Protein AF-A0A368EKE6-F1 (afdb_monomer)

Nearest PDB structures (foldseek):
  1wd6-assembly1_B  TM=8.574E-01  e=4.790E-06  Escherichia coli
  2pd1-assembly1_A  TM=7.560E-01  e=2.762E-04  Nitrosomonas europaea
  1n5v-assembly1_B  TM=7.307E-01  e=4.274E-04  Streptomyces coelicolor A3(2)
  4za1-assembly1_C  TM=6.885E-01  e=4.274E-04  Streptomyces actuosus
  5b0b-assembly2_D  TM=7.264E-01  e=7.534E-03  Cannabis sativa

Radius of gyration: 18.8 Å; Cα contacts (8 Å, |Δi|>4): 173; chains: 1; bounding box: 34×38×53 Å

pLDDT: mean 90.63, std 11.56, range [48.34, 98.81]

Mean predicted aligned error: 7.49 Å

Secondary structure (DSSP, 8-state):
-HHHHHHHHHHHHHHHHHHS-S---EEEEEEEEE--TT--HHHHHHHHHHHTGGGTTSTTEEEEEEEEETTTTEEEEEEEESSHHHHHHHTSHHHHHHHHHHTSPPEEEEEEESEEEETTTTEEEE-

Structure (mmCIF, N/CA/C/O backbone):
data_AF-A0A368EKE6-F1
#
_entry.id   AF-A0A368EKE6-F1
#
loop_
_atom_site.group_PDB
_atom_site.id
_atom_site.type_symbol
_atom_site.label_atom_id
_atom_site.label_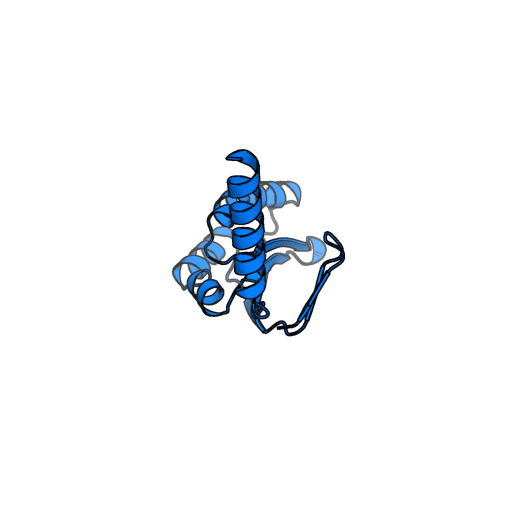alt_id
_atom_site.label_comp_id
_atom_site.label_asym_id
_atom_site.label_entity_id
_atom_site.label_seq_id
_atom_site.pdbx_PDB_ins_code
_atom_site.Cartn_x
_atom_site.Cartn_y
_atom_site.Cartn_z
_atom_site.occupancy
_atom_site.B_iso_or_equiv
_atom_site.auth_seq_id
_atom_site.auth_comp_id
_atom_site.auth_asym_id
_atom_site.auth_atom_id
_atom_site.pdbx_PDB_model_num
ATOM 1 N N . MET A 1 1 ? 14.129 27.048 -37.651 1.00 64.81 1 MET A N 1
ATOM 2 C CA . MET A 1 1 ? 15.280 26.174 -37.309 1.00 64.81 1 MET A CA 1
ATOM 3 C C . MET A 1 1 ? 15.277 25.751 -35.836 1.00 64.81 1 MET A C 1
ATOM 5 O O . MET A 1 1 ? 15.333 24.560 -35.568 1.00 64.81 1 MET A O 1
ATOM 9 N N . ILE A 1 2 ? 15.106 26.684 -34.890 1.00 72.38 2 ILE A N 1
ATOM 10 C CA . ILE A 1 2 ? 15.118 26.428 -33.433 1.00 72.38 2 ILE A CA 1
ATOM 11 C C . ILE A 1 2 ? 14.027 25.437 -32.977 1.00 72.38 2 ILE A C 1
ATOM 13 O O . ILE A 1 2 ? 14.322 24.489 -32.256 1.00 72.38 2 ILE A O 1
ATOM 17 N N . LEU A 1 3 ? 12.788 25.578 -33.461 1.00 70.50 3 LEU A N 1
ATOM 18 C CA . LEU A 1 3 ? 11.668 24.704 -33.071 1.00 70.50 3 LEU A CA 1
ATOM 19 C C . LEU A 1 3 ? 11.899 23.220 -33.426 1.00 70.50 3 LEU A C 1
ATOM 21 O O . LEU A 1 3 ? 11.524 22.323 -32.676 1.00 70.50 3 LEU A O 1
ATOM 25 N N . LYS A 1 4 ? 12.590 22.959 -34.544 1.00 74.62 4 LYS A N 1
ATOM 26 C CA . LYS A 1 4 ? 12.913 21.604 -35.018 1.00 74.62 4 LYS A CA 1
ATOM 27 C C . LYS A 1 4 ? 13.935 20.920 -34.098 1.00 74.62 4 LYS A C 1
ATOM 29 O O . LYS A 1 4 ? 13.822 19.729 -33.837 1.00 74.62 4 LYS A O 1
ATOM 34 N N . ILE A 1 5 ? 14.880 21.691 -33.550 1.00 81.25 5 ILE A N 1
ATOM 35 C CA . ILE A 1 5 ? 15.890 21.215 -32.591 1.00 81.25 5 ILE A CA 1
ATOM 36 C C . ILE A 1 5 ? 15.237 20.844 -31.252 1.00 81.25 5 ILE A C 1
ATOM 38 O O . ILE A 1 5 ? 15.559 19.802 -30.682 1.00 81.25 5 ILE A O 1
ATOM 42 N N . TYR A 1 6 ? 14.291 21.656 -30.766 1.00 84.25 6 TYR A N 1
ATOM 43 C CA . TYR A 1 6 ? 13.541 21.350 -29.541 1.00 84.25 6 TYR A CA 1
ATOM 44 C C . TYR A 1 6 ? 12.713 20.075 -29.675 1.00 84.25 6 TYR A C 1
ATOM 46 O O . TYR A 1 6 ? 12.753 19.228 -28.785 1.00 84.25 6 TYR A O 1
ATOM 54 N N . LEU A 1 7 ? 12.023 19.904 -30.805 1.00 85.44 7 LEU A N 1
ATOM 55 C CA . LEU A 1 7 ? 11.218 18.712 -31.050 1.00 85.44 7 LEU A CA 1
ATOM 56 C C . LEU A 1 7 ? 12.081 17.440 -31.073 1.00 85.44 7 LEU A C 1
ATOM 58 O O . LEU A 1 7 ? 11.725 16.449 -30.442 1.00 85.44 7 LEU A O 1
ATOM 62 N N . ILE A 1 8 ? 13.253 17.487 -31.715 1.00 87.25 8 ILE A N 1
ATOM 63 C CA . ILE A 1 8 ? 14.200 16.362 -31.740 1.00 87.25 8 ILE A CA 1
ATOM 64 C C . ILE A 1 8 ? 14.710 16.036 -30.332 1.00 87.25 8 ILE A C 1
ATOM 66 O O . ILE A 1 8 ? 14.729 14.867 -29.954 1.00 87.25 8 ILE A O 1
ATOM 70 N N . LYS A 1 9 ? 15.073 17.043 -29.524 1.00 86.31 9 LYS A N 1
ATOM 71 C CA . LYS A 1 9 ? 15.486 16.817 -28.127 1.00 86.31 9 LYS A CA 1
ATOM 72 C C . LYS A 1 9 ? 14.374 16.176 -27.295 1.00 86.31 9 LYS A C 1
ATOM 74 O O . LYS A 1 9 ? 14.659 15.286 -26.498 1.00 86.31 9 LYS A O 1
ATOM 79 N N . LEU A 1 10 ? 13.124 16.597 -27.490 1.00 84.00 10 LEU A N 1
ATOM 80 C CA . LEU A 1 10 ? 11.974 16.060 -26.761 1.00 84.00 10 LEU A CA 1
ATOM 81 C C . LEU A 1 10 ? 11.707 14.592 -27.126 1.00 84.00 10 LEU A C 1
ATOM 83 O O . LEU A 1 10 ? 11.532 13.753 -26.244 1.00 84.00 10 LEU A O 1
ATOM 87 N N . VAL A 1 11 ? 11.738 14.278 -28.424 1.00 86.62 11 VAL A N 1
ATOM 88 C CA . VAL A 1 11 ? 11.578 12.911 -28.938 1.00 86.62 11 VAL A CA 1
ATOM 89 C C . VAL A 1 11 ? 12.727 12.022 -28.468 1.00 86.62 11 VAL A C 1
ATOM 91 O O . VAL A 1 11 ? 12.486 10.910 -28.009 1.00 86.62 11 VAL A O 1
ATOM 94 N N . LEU A 1 12 ? 13.967 12.516 -28.497 1.00 85.50 12 LEU A N 1
ATOM 95 C CA . LEU A 1 12 ? 15.124 11.761 -28.026 1.00 85.50 12 LEU A CA 1
ATOM 96 C C . LEU A 1 12 ? 15.043 11.484 -26.519 1.00 85.50 12 LEU A C 1
ATOM 98 O O . LEU A 1 12 ? 15.276 10.358 -26.097 1.00 85.50 12 LEU A O 1
ATOM 102 N N . ALA A 1 13 ? 14.640 12.465 -25.708 1.00 78.06 13 ALA A N 1
ATOM 103 C CA . ALA A 1 13 ? 14.435 12.274 -24.272 1.00 78.06 13 ALA A CA 1
ATOM 104 C C . ALA A 1 13 ? 13.318 11.257 -23.970 1.00 78.06 13 ALA A C 1
ATOM 106 O O . ALA A 1 13 ? 13.451 10.449 -23.050 1.00 78.06 13 ALA A O 1
ATOM 107 N N . TYR A 1 14 ? 12.238 11.263 -24.757 1.00 73.56 14 TYR A N 1
ATOM 108 C CA . TYR A 1 14 ? 11.163 10.273 -24.666 1.00 73.56 14 TYR A CA 1
ATOM 109 C C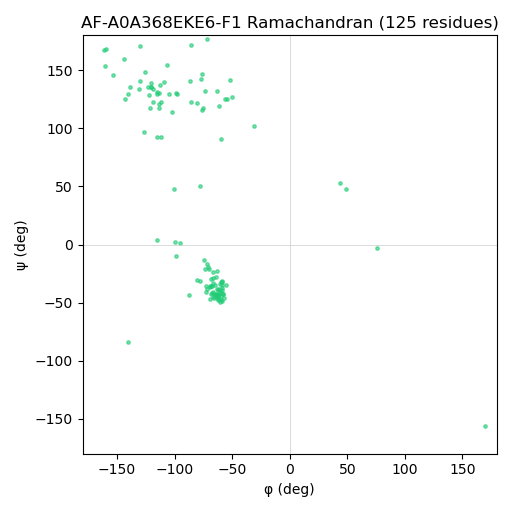 . TYR A 1 14 ? 11.641 8.863 -25.043 1.00 73.56 14 TYR A C 1
ATOM 111 O O . TYR A 1 14 ? 11.386 7.907 -24.310 1.00 73.56 14 TYR A O 1
ATOM 119 N N . LEU A 1 15 ? 12.379 8.734 -26.148 1.00 74.06 15 LEU A N 1
ATOM 120 C CA . LEU A 1 15 ? 12.928 7.459 -26.611 1.00 74.06 15 LEU A CA 1
ATOM 121 C C . LEU A 1 15 ? 13.956 6.898 -25.626 1.00 74.06 15 LEU A C 1
ATOM 123 O O . LEU A 1 15 ? 13.874 5.724 -25.289 1.00 74.06 15 LEU A O 1
ATOM 127 N N . VAL A 1 16 ? 14.859 7.728 -25.097 1.00 72.06 16 VAL A N 1
ATOM 128 C CA . VAL A 1 16 ? 15.830 7.328 -24.064 1.00 72.06 16 VAL A CA 1
ATOM 129 C C . VAL A 1 16 ? 15.115 6.895 -22.784 1.00 72.06 16 VAL A C 1
ATOM 131 O O . VAL A 1 16 ? 15.447 5.847 -22.239 1.00 72.06 16 VAL A O 1
ATOM 134 N N . LYS A 1 17 ? 14.078 7.619 -22.334 1.00 60.25 17 LYS A N 1
ATOM 135 C CA . LYS A 1 17 ? 13.251 7.176 -21.197 1.00 60.25 17 LYS A CA 1
ATOM 136 C C . LYS A 1 17 ? 12.601 5.814 -21.445 1.00 60.25 17 LYS A C 1
ATOM 138 O O . LYS A 1 17 ? 12.542 5.013 -20.523 1.00 60.25 17 LYS A O 1
ATOM 143 N N . ASN A 1 18 ? 12.127 5.538 -22.658 1.00 57.53 18 ASN A N 1
ATOM 144 C CA . ASN A 1 18 ? 11.512 4.250 -22.986 1.00 57.53 18 ASN A CA 1
ATOM 145 C C . ASN A 1 18 ? 12.530 3.120 -23.213 1.00 57.53 18 ASN A C 1
ATOM 147 O O . ASN A 1 18 ? 12.229 1.983 -22.880 1.00 57.53 18 ASN A O 1
ATOM 151 N N . LEU A 1 19 ? 13.731 3.415 -23.716 1.00 57.34 19 LEU A N 1
ATOM 152 C CA . LEU A 1 19 ? 14.826 2.447 -23.870 1.00 57.34 19 LEU A CA 1
ATOM 153 C C . LEU A 1 19 ? 15.454 2.066 -22.523 1.00 57.34 19 LEU A C 1
ATOM 155 O O . LEU A 1 19 ? 15.805 0.911 -22.314 1.00 57.34 19 LEU A O 1
ATOM 159 N N . LEU A 1 20 ? 15.554 3.017 -21.589 1.00 54.91 20 LEU A N 1
ATOM 160 C CA . LEU A 1 20 ? 16.003 2.759 -20.217 1.00 54.91 20 LEU A CA 1
ATOM 161 C C . LEU A 1 20 ? 14.938 2.053 -19.365 1.00 54.91 20 LEU A C 1
ATOM 163 O O . LEU A 1 20 ? 15.265 1.503 -18.317 1.00 54.91 20 LEU A O 1
ATOM 167 N N . ARG A 1 21 ? 13.684 1.993 -19.832 1.00 54.88 21 ARG A N 1
ATOM 168 C CA . ARG A 1 21 ? 12.664 1.062 -19.325 1.00 54.88 21 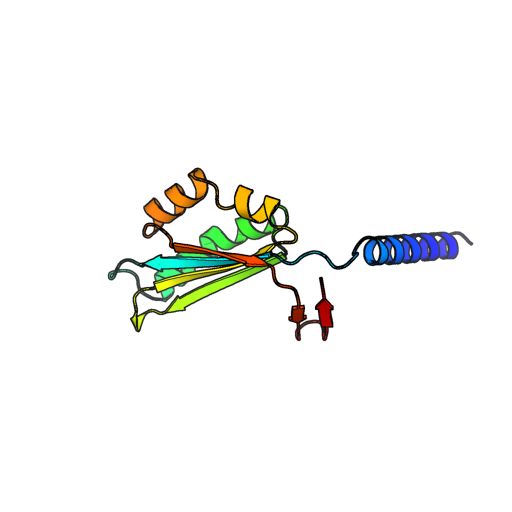ARG A CA 1
ATOM 169 C C . ARG A 1 21 ? 12.888 -0.339 -19.906 1.00 54.88 21 ARG A C 1
ATOM 171 O O . ARG A 1 21 ? 11.952 -0.952 -20.415 1.00 54.88 21 ARG A O 1
ATOM 178 N N . GLY A 1 22 ? 14.114 -0.864 -19.820 1.00 48.34 22 GLY A N 1
ATOM 179 C CA . GLY A 1 22 ? 14.298 -2.317 -19.837 1.00 48.34 22 GLY A CA 1
ATOM 180 C C . GLY A 1 22 ? 13.340 -2.896 -18.796 1.00 48.34 22 GLY A C 1
ATOM 181 O O . GLY A 1 22 ? 13.300 -2.348 -17.695 1.00 48.34 22 GLY A O 1
ATOM 182 N N . GLY A 1 23 ? 12.500 -3.862 -19.194 1.00 55.28 23 GLY A N 1
ATOM 183 C CA . GLY A 1 23 ? 11.283 -4.281 -18.482 1.00 55.28 23 GLY A CA 1
ATOM 184 C C . GLY A 1 23 ? 11.407 -4.120 -16.971 1.00 55.28 23 GLY A C 1
ATOM 185 O O . GLY A 1 23 ? 12.115 -4.880 -16.314 1.00 55.28 23 GLY A O 1
ATOM 186 N N . SER A 1 24 ? 10.813 -3.054 -16.424 1.00 58.38 24 SER A N 1
ATOM 187 C CA . SER A 1 24 ? 10.944 -2.764 -14.999 1.00 58.38 24 SER A CA 1
ATOM 188 C C . SER A 1 24 ? 10.337 -3.933 -14.244 1.00 58.38 24 SER A C 1
ATOM 190 O O . SER A 1 24 ? 9.156 -4.224 -14.429 1.00 58.38 24 SER A O 1
ATOM 192 N N . LYS A 1 25 ? 11.154 -4.603 -13.432 1.00 72.88 25 LYS A N 1
ATOM 193 C CA . LYS A 1 25 ? 10.761 -5.726 -12.583 1.00 72.88 25 LYS A CA 1
ATOM 194 C C . LYS A 1 25 ? 9.684 -5.291 -11.603 1.00 72.88 25 LYS A C 1
ATOM 196 O O . LYS A 1 25 ? 9.992 -4.821 -10.510 1.00 72.88 25 LYS A O 1
ATOM 201 N N . LEU A 1 26 ? 8.427 -5.449 -12.013 1.00 89.81 26 LEU A N 1
ATOM 202 C CA . LEU A 1 26 ? 7.285 -5.086 -11.195 1.00 89.81 26 LEU A CA 1
ATOM 203 C C . LEU A 1 26 ? 7.278 -5.954 -9.943 1.00 89.81 26 LEU A C 1
ATOM 205 O O . LEU A 1 26 ? 7.426 -7.180 -9.995 1.00 89.81 26 LEU A O 1
ATOM 209 N N . PHE A 1 27 ? 7.107 -5.293 -8.807 1.00 96.06 27 PHE A N 1
ATOM 210 C CA . PHE A 1 27 ? 7.065 -5.947 -7.516 1.00 96.06 27 PHE A CA 1
ATOM 211 C C . PHE A 1 27 ? 5.738 -5.640 -6.843 1.00 96.06 27 PHE A C 1
ATOM 213 O O . PHE A 1 27 ? 5.406 -4.481 -6.589 1.00 96.06 27 PHE A O 1
ATOM 220 N N . VAL A 1 28 ? 4.958 -6.684 -6.592 1.00 98.00 28 VAL A N 1
ATOM 221 C CA . VAL A 1 28 ? 3.619 -6.566 -6.026 1.00 98.00 28 VAL A CA 1
ATOM 222 C C . VAL A 1 28 ? 3.686 -6.840 -4.536 1.00 98.00 28 VAL A C 1
ATOM 224 O O . VAL A 1 28 ? 4.232 -7.855 -4.104 1.00 98.00 28 VAL A O 1
ATOM 227 N N . VAL A 1 29 ? 3.095 -5.944 -3.751 1.00 98.69 29 VAL A N 1
ATOM 228 C CA . VAL A 1 29 ? 2.880 -6.157 -2.321 1.00 98.69 29 VAL A CA 1
ATOM 229 C C . VAL A 1 29 ? 1.391 -6.219 -2.052 1.00 98.69 29 VAL A C 1
ATOM 231 O O . VAL A 1 29 ? 0.639 -5.344 -2.482 1.00 98.69 29 VAL A O 1
ATOM 234 N N . ILE A 1 30 ? 0.962 -7.240 -1.322 1.00 98.81 30 ILE A N 1
ATOM 235 C CA . ILE A 1 30 ? -0.403 -7.353 -0.820 1.00 98.81 30 ILE A CA 1
ATOM 236 C C . ILE A 1 30 ? -0.339 -7.202 0.691 1.00 98.81 30 ILE A C 1
ATOM 238 O O . ILE A 1 30 ? 0.361 -7.950 1.367 1.00 98.81 30 ILE A O 1
ATOM 242 N N . VAL A 1 31 ? -1.078 -6.226 1.210 1.00 98.75 31 VAL A N 1
ATOM 243 C CA . VAL A 1 31 ? -1.202 -5.965 2.643 1.00 98.75 31 VAL A CA 1
ATOM 244 C C . VAL A 1 31 ? -2.641 -6.204 3.051 1.00 98.75 31 VAL A C 1
ATOM 246 O O . VAL A 1 31 ? -3.547 -5.642 2.431 1.00 98.75 31 VAL A O 1
ATOM 249 N N . LYS A 1 32 ? -2.853 -6.986 4.107 1.00 98.62 32 LYS A N 1
ATOM 250 C CA . LYS A 1 32 ? -4.160 -7.190 4.740 1.00 98.62 32 LYS A CA 1
ATOM 251 C C . LYS A 1 32 ? -4.039 -6.971 6.241 1.00 98.62 32 LYS A C 1
ATOM 253 O O . LYS A 1 32 ? -3.075 -7.409 6.848 1.00 98.62 32 LYS A O 1
ATOM 258 N N . PHE A 1 33 ? -5.032 -6.343 6.845 1.00 97.94 33 PHE A N 1
ATOM 259 C CA . PHE A 1 33 ? -5.158 -6.204 8.294 1.00 97.94 33 PHE A CA 1
ATOM 260 C C . PHE A 1 33 ? -6.631 -6.292 8.687 1.00 97.94 33 PHE A C 1
ATOM 262 O O . PHE A 1 33 ? -7.530 -6.098 7.859 1.00 97.94 33 PHE A O 1
ATOM 269 N N . LYS A 1 34 ? -6.883 -6.609 9.955 1.00 97.94 34 LYS A N 1
ATOM 270 C CA . LYS A 1 34 ? -8.223 -6.564 10.528 1.00 97.94 34 LYS A CA 1
ATOM 271 C C . LYS A 1 34 ? -8.611 -5.119 10.805 1.00 97.94 34 LYS A C 1
ATOM 273 O O . LYS A 1 34 ? -7.767 -4.283 11.114 1.00 97.94 34 LYS A O 1
ATOM 278 N N . ILE A 1 35 ? -9.895 -4.826 10.657 1.00 95.38 35 ILE A N 1
ATOM 279 C CA . ILE A 1 35 ? -10.468 -3.519 10.986 1.00 95.38 35 ILE A CA 1
ATOM 280 C C . ILE A 1 35 ? -11.343 -3.656 12.231 1.00 95.38 35 ILE A C 1
ATOM 282 O O . ILE A 1 35 ? -12.061 -4.651 12.329 1.00 95.38 35 ILE A O 1
ATOM 286 N N . PRO A 1 36 ? -11.298 -2.676 13.149 1.00 90.81 36 PRO A N 1
ATOM 287 C CA . PRO A 1 36 ? -12.204 -2.612 14.289 1.00 90.81 36 PRO A CA 1
ATOM 288 C C . PRO A 1 36 ? -13.683 -2.718 13.884 1.00 90.81 36 PRO A C 1
ATOM 290 O O . PRO A 1 36 ? -14.099 -2.172 12.854 1.00 90.81 36 PRO A O 1
ATOM 293 N N . ASP A 1 37 ? -14.471 -3.432 14.689 1.00 90.00 37 ASP A N 1
ATOM 294 C CA . ASP A 1 37 ? -15.878 -3.730 14.386 1.00 90.00 37 ASP A CA 1
ATOM 295 C C . ASP A 1 37 ? -16.764 -2.474 14.385 1.00 90.00 37 ASP A C 1
ATOM 297 O O . ASP A 1 37 ? -17.736 -2.409 13.629 1.00 90.00 37 ASP A O 1
ATOM 301 N N . ASP A 1 38 ? -16.387 -1.465 15.174 1.00 90.75 38 ASP A N 1
ATOM 302 C CA . ASP A 1 38 ? -17.071 -0.179 15.332 1.00 90.75 38 ASP A CA 1
ATOM 303 C C . ASP A 1 38 ? -16.937 0.747 14.112 1.00 90.75 38 ASP A C 1
ATOM 305 O O . ASP A 1 38 ? -17.732 1.672 13.951 1.00 90.75 38 ASP A O 1
ATOM 309 N N . LEU A 1 39 ? -15.979 0.487 13.215 1.00 91.31 39 LEU A N 1
ATOM 310 C CA . LEU A 1 39 ? -15.784 1.290 12.009 1.00 91.31 39 LEU A CA 1
ATOM 311 C C . LEU A 1 39 ? -16.677 0.811 10.863 1.00 91.31 39 LEU A C 1
ATOM 313 O O . LEU A 1 39 ? -16.580 -0.331 10.395 1.00 91.31 39 LEU A O 1
ATOM 317 N N . ASN A 1 40 ? -17.503 1.714 10.335 1.00 93.38 40 ASN A N 1
ATOM 318 C CA . ASN A 1 40 ? -18.292 1.448 9.134 1.00 93.38 40 ASN A CA 1
ATOM 319 C C . ASN A 1 40 ? -17.489 1.744 7.847 1.00 93.38 40 ASN A C 1
ATOM 321 O O . ASN A 1 40 ? -16.396 2.315 7.867 1.00 93.38 40 ASN A O 1
ATOM 325 N N . SER A 1 41 ? -18.039 1.370 6.689 1.00 94.81 41 SER A N 1
ATOM 326 C CA . SER A 1 41 ? -17.368 1.548 5.392 1.00 94.81 41 SER A CA 1
ATOM 327 C C . SER A 1 41 ? -17.021 3.009 5.063 1.00 94.81 41 SER A C 1
ATOM 329 O O . SER A 1 41 ? -16.004 3.255 4.411 1.00 94.81 41 SER A O 1
ATOM 331 N N . ASN A 1 42 ? -17.821 3.982 5.516 1.00 96.38 42 ASN A N 1
ATOM 332 C CA . ASN A 1 42 ? -17.543 5.406 5.306 1.00 96.38 42 ASN A CA 1
ATOM 333 C C . ASN A 1 42 ? -16.377 5.884 6.178 1.00 96.38 42 ASN A C 1
ATOM 335 O O . ASN A 1 42 ? -15.509 6.602 5.677 1.00 96.38 42 ASN A O 1
ATOM 339 N N . ASP A 1 43 ? -16.302 5.437 7.433 1.00 95.31 43 ASP A N 1
ATOM 340 C CA . ASP A 1 43 ? -15.182 5.753 8.328 1.00 95.31 43 ASP A CA 1
ATOM 341 C C . ASP A 1 43 ? -13.868 5.206 7.769 1.00 95.31 43 ASP A C 1
ATOM 343 O O . ASP A 1 43 ? -12.853 5.907 7.722 1.00 95.31 43 ASP A O 1
ATOM 347 N N . ILE A 1 44 ? -13.895 3.968 7.264 1.00 96.00 44 ILE A N 1
ATOM 348 C CA . ILE A 1 44 ? -12.736 3.349 6.618 1.00 96.00 44 ILE A CA 1
ATOM 349 C C . ILE A 1 44 ? -12.335 4.109 5.352 1.00 96.00 44 ILE A C 1
ATOM 351 O O . ILE A 1 44 ? -11.159 4.435 5.178 1.00 96.00 44 ILE A O 1
ATOM 355 N N . LYS A 1 45 ? -13.296 4.460 4.488 1.00 97.06 45 LYS A N 1
ATOM 356 C CA . LYS A 1 45 ? -13.024 5.255 3.283 1.00 97.06 45 LYS A CA 1
ATOM 357 C C . LYS A 1 45 ? -12.383 6.600 3.630 1.00 97.06 45 LYS A C 1
ATOM 359 O O . LYS A 1 45 ? -11.406 6.981 2.986 1.00 97.06 45 LYS A O 1
ATOM 364 N N . LYS A 1 46 ? -12.871 7.289 4.664 1.00 97.31 46 LYS A N 1
ATOM 365 C CA . LYS A 1 46 ? -12.289 8.553 5.133 1.00 97.31 46 LYS A CA 1
ATOM 366 C C . LYS A 1 46 ? -10.850 8.357 5.617 1.00 97.31 46 LYS A C 1
ATOM 368 O O . LYS A 1 46 ? -9.951 9.056 5.155 1.00 97.31 46 LYS A O 1
ATOM 373 N N . LYS A 1 47 ? -10.598 7.335 6.442 1.00 95.56 47 LYS A N 1
ATOM 374 C CA . LYS A 1 47 ? -9.239 6.975 6.890 1.00 95.56 47 LYS A CA 1
ATOM 375 C C . LYS A 1 47 ? -8.299 6.637 5.727 1.00 95.56 47 LYS A C 1
ATOM 377 O O . LYS A 1 47 ? -7.095 6.888 5.831 1.00 95.56 47 LYS A O 1
ATOM 382 N N . PHE A 1 48 ? -8.809 6.063 4.634 1.00 97.19 48 PHE A N 1
ATOM 383 C CA . PHE A 1 48 ? -8.036 5.829 3.412 1.00 97.19 48 PHE A CA 1
ATOM 384 C C . PHE A 1 48 ? -7.702 7.137 2.698 1.00 97.19 48 PHE A C 1
ATOM 386 O O . PHE A 1 48 ? -6.538 7.346 2.370 1.00 97.19 48 PHE A O 1
ATOM 393 N N . GLN A 1 49 ? -8.680 8.028 2.522 1.00 97.88 49 GLN A N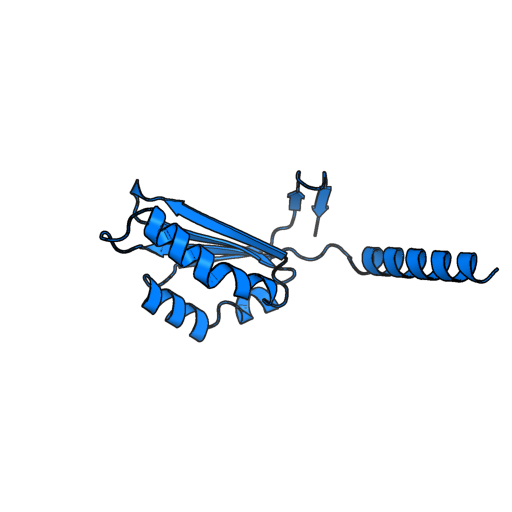 1
ATOM 394 C CA . GLN A 1 49 ? -8.491 9.334 1.884 1.00 97.88 49 GLN A CA 1
ATOM 395 C C . GLN A 1 49 ? -7.471 10.204 2.628 1.00 97.88 49 GLN A C 1
ATOM 397 O O . GLN A 1 49 ? -6.607 10.786 1.985 1.00 97.88 49 GLN A O 1
ATOM 402 N N . GLU A 1 50 ? -7.503 10.219 3.965 1.00 97.38 50 GLU A N 1
ATOM 403 C CA . GLU A 1 50 ? -6.527 10.935 4.808 1.00 97.38 50 GLU A CA 1
ATOM 404 C C . GLU A 1 50 ? -5.077 10.532 4.516 1.00 97.38 50 GLU A C 1
ATOM 406 O O . GLU A 1 50 ? -4.163 11.346 4.594 1.00 97.38 50 GLU A O 1
ATOM 411 N N . THR A 1 51 ? -4.864 9.261 4.179 1.00 95.25 51 THR A N 1
ATOM 412 C CA . THR A 1 51 ? -3.525 8.707 3.943 1.00 95.25 51 THR A CA 1
ATOM 413 C C . THR A 1 51 ? -3.178 8.639 2.462 1.00 95.25 51 THR A C 1
ATOM 415 O O . THR A 1 51 ? -2.031 8.377 2.134 1.00 95.25 51 THR A O 1
ATOM 418 N N . ALA A 1 52 ? -4.127 8.869 1.552 1.00 97.81 52 ALA A N 1
ATOM 419 C CA . ALA A 1 52 ? -3.904 8.744 0.113 1.00 97.81 52 ALA A CA 1
ATOM 420 C C . ALA A 1 52 ? -2.773 9.649 -0.423 1.00 97.81 52 ALA A C 1
ATOM 422 O O . ALA A 1 52 ? -1.959 9.143 -1.200 1.00 97.81 52 ALA A O 1
ATOM 423 N N . PRO A 1 53 ? -2.647 10.928 0.000 1.00 97.75 53 PRO A N 1
ATOM 424 C CA . PRO A 1 53 ? -1.630 11.829 -0.544 1.00 97.75 53 PRO A CA 1
ATOM 425 C C . PRO A 1 53 ? -0.189 11.340 -0.359 1.00 97.75 53 PRO A C 1
ATOM 427 O O . PRO A 1 53 ? 0.613 11.461 -1.275 1.00 97.75 53 PRO A O 1
ATOM 430 N N . MET A 1 54 ? 0.147 10.700 0.769 1.00 96.12 54 MET A N 1
ATOM 431 C CA . MET A 1 54 ? 1.528 10.255 1.019 1.00 96.12 54 MET A CA 1
ATOM 432 C C . MET A 1 54 ? 2.031 9.202 0.016 1.00 96.12 54 MET A C 1
ATOM 434 O O . MET A 1 54 ? 3.236 9.033 -0.155 1.00 96.12 54 MET A O 1
ATOM 438 N N . TYR A 1 55 ? 1.116 8.473 -0.632 1.00 97.38 55 TYR A N 1
ATOM 439 C CA . TYR A 1 55 ? 1.475 7.473 -1.636 1.00 97.38 55 TYR A CA 1
ATOM 440 C C . TYR A 1 55 ? 1.942 8.114 -2.946 1.00 97.38 55 TYR A C 1
ATOM 442 O O . TYR A 1 55 ? 2.672 7.473 -3.692 1.00 97.38 55 TYR A O 1
ATOM 450 N N . GLN A 1 56 ? 1.581 9.376 -3.206 1.00 96.00 56 GLN A N 1
ATOM 451 C CA . GLN A 1 56 ? 2.088 10.128 -4.360 1.00 96.00 56 GLN A CA 1
ATOM 452 C C . GLN A 1 56 ? 3.585 10.438 -4.220 1.00 96.00 56 GLN A C 1
ATOM 454 O O . GLN A 1 56 ? 4.299 10.464 -5.216 1.00 96.00 56 GLN A O 1
ATOM 459 N N . GLU A 1 57 ? 4.064 10.576 -2.982 1.00 94.31 57 GLU A N 1
ATOM 460 C CA . GLU A 1 57 ? 5.464 10.876 -2.650 1.00 94.31 57 GLU A CA 1
ATOM 461 C C . GLU A 1 57 ? 6.294 9.615 -2.348 1.00 94.31 57 GLU A C 1
ATOM 463 O O . GLU A 1 57 ? 7.475 9.685 -2.001 1.00 94.31 57 GLU A O 1
ATOM 468 N N . THR A 1 58 ? 5.687 8.427 -2.438 1.00 96.75 58 THR A N 1
ATOM 469 C CA . THR A 1 58 ? 6.374 7.175 -2.115 1.00 96.75 58 THR A CA 1
ATOM 470 C C . THR A 1 58 ? 7.321 6.786 -3.241 1.00 96.75 58 THR A C 1
ATOM 472 O O . THR A 1 58 ? 6.899 6.462 -4.350 1.00 96.75 58 THR A O 1
ATOM 475 N N . THR A 1 59 ? 8.619 6.761 -2.937 1.00 95.94 59 THR A N 1
ATOM 476 C CA . THR A 1 59 ? 9.653 6.398 -3.913 1.00 95.94 59 THR A CA 1
ATOM 477 C C . THR A 1 59 ? 9.384 5.017 -4.510 1.00 95.94 59 THR A C 1
ATOM 479 O O . THR A 1 59 ? 9.243 4.029 -3.791 1.00 95.94 59 THR A O 1
ATOM 482 N N . GLY A 1 60 ? 9.324 4.958 -5.840 1.00 95.44 60 GLY A N 1
ATOM 483 C CA . GLY A 1 60 ? 9.153 3.718 -6.596 1.00 95.44 60 GLY A CA 1
ATOM 484 C C . GLY A 1 60 ? 7.742 3.129 -6.595 1.00 95.44 60 GLY A C 1
ATOM 485 O O . GLY A 1 60 ? 7.520 2.129 -7.274 1.00 95.44 60 GLY A O 1
ATOM 486 N N . LEU A 1 61 ? 6.778 3.714 -5.875 1.00 97.50 61 LEU A N 1
ATOM 487 C CA . LEU A 1 61 ? 5.391 3.256 -5.919 1.00 97.50 61 LEU A CA 1
ATOM 488 C C . LEU A 1 61 ? 4.735 3.712 -7.227 1.00 97.50 61 LEU A C 1
ATOM 490 O O . LEU A 1 61 ? 4.577 4.901 -7.483 1.00 97.50 61 LEU A O 1
ATOM 494 N N . ILE A 1 62 ? 4.327 2.748 -8.047 1.00 94.69 62 ILE A N 1
ATOM 495 C CA . ILE A 1 62 ? 3.664 2.978 -9.336 1.00 94.69 62 ILE A CA 1
ATOM 496 C C . ILE A 1 62 ? 2.152 3.099 -9.140 1.00 94.69 62 ILE A C 1
ATOM 498 O O . ILE A 1 62 ? 1.500 3.953 -9.742 1.00 94.69 62 ILE A O 1
ATOM 502 N N . ARG A 1 63 ? 1.569 2.223 -8.314 1.00 95.50 63 ARG A N 1
ATOM 503 C CA . ARG A 1 63 ? 0.122 2.177 -8.083 1.00 95.50 63 ARG A CA 1
ATOM 504 C C . ARG A 1 63 ? -0.195 1.596 -6.716 1.00 95.50 63 ARG A C 1
ATOM 506 O O . ARG A 1 63 ? 0.460 0.659 -6.267 1.00 95.50 63 ARG A O 1
ATOM 513 N N . LYS A 1 64 ? -1.263 2.105 -6.103 1.00 97.94 64 LYS A N 1
ATOM 514 C CA . LYS A 1 64 ? -1.908 1.494 -4.944 1.00 97.94 64 LYS A CA 1
ATOM 515 C C . LYS A 1 64 ? -3.415 1.405 -5.157 1.00 97.94 64 LYS A C 1
ATOM 517 O O . LYS A 1 64 ? -4.054 2.399 -5.491 1.00 97.94 64 LYS A O 1
ATOM 522 N N . ASN A 1 65 ? -3.991 0.249 -4.854 1.00 98.25 65 ASN A N 1
ATOM 523 C CA . ASN A 1 65 ? -5.430 0.070 -4.706 1.00 98.25 65 ASN A CA 1
ATOM 524 C C . ASN A 1 65 ? -5.748 -0.257 -3.248 1.00 98.25 65 ASN A C 1
ATOM 526 O O . ASN A 1 65 ? -5.124 -1.138 -2.663 1.00 98.25 65 ASN A O 1
ATOM 530 N N . TYR A 1 66 ? -6.708 0.451 -2.655 1.00 98.38 66 TYR A N 1
ATOM 531 C CA . TYR A 1 66 ? -7.210 0.129 -1.320 1.00 98.38 66 TYR A CA 1
ATOM 532 C C . TYR A 1 66 ? -8.155 -1.071 -1.384 1.00 98.38 66 TYR A C 1
ATOM 534 O O . TYR A 1 66 ? -8.945 -1.192 -2.320 1.00 98.38 66 TYR A O 1
ATOM 542 N N . LEU A 1 67 ? -8.082 -1.936 -0.375 1.00 98.31 67 LEU A N 1
ATOM 543 C CA . LEU A 1 67 ? -8.945 -3.103 -0.226 1.00 98.31 67 LEU A CA 1
ATOM 544 C C . LEU A 1 67 ? -9.852 -2.918 0.990 1.00 98.31 67 LEU A C 1
ATOM 546 O O . LEU A 1 67 ? -9.390 -2.494 2.050 1.00 98.31 67 LEU A O 1
ATOM 550 N N . LEU A 1 68 ? -11.125 -3.277 0.844 1.00 97.69 68 LEU A N 1
ATOM 551 C CA . LEU A 1 68 ? -12.088 -3.363 1.937 1.00 97.69 68 LEU A CA 1
ATOM 552 C C . LEU A 1 68 ? -13.015 -4.553 1.693 1.00 97.69 68 LEU A C 1
ATOM 554 O O . LEU A 1 68 ? -13.662 -4.646 0.655 1.00 97.69 68 LEU A O 1
ATOM 558 N N . ASN A 1 69 ? -13.093 -5.438 2.678 1.00 96.94 69 ASN A N 1
ATOM 559 C CA . ASN A 1 69 ? -14.098 -6.477 2.801 1.00 96.94 69 ASN A CA 1
ATOM 560 C C . ASN A 1 69 ? -14.732 -6.328 4.188 1.00 96.94 69 ASN A C 1
ATOM 562 O O . ASN A 1 69 ? -14.163 -6.780 5.188 1.00 96.94 69 ASN A O 1
ATOM 566 N N . LYS A 1 70 ? -15.880 -5.644 4.248 1.00 93.69 70 LYS A N 1
ATOM 567 C CA . LYS A 1 70 ? -16.545 -5.355 5.523 1.00 93.69 70 LYS A CA 1
ATOM 568 C C . LYS A 1 70 ? -17.124 -6.618 6.162 1.00 93.69 70 LYS A C 1
ATOM 570 O O . LYS A 1 70 ? -16.980 -6.777 7.365 1.00 93.69 70 LYS A O 1
ATOM 575 N N . ASP A 1 71 ? -17.644 -7.556 5.373 1.00 93.69 71 ASP A N 1
ATOM 576 C CA . ASP A 1 71 ? -18.215 -8.814 5.881 1.00 93.69 71 ASP A CA 1
ATOM 577 C C . ASP A 1 71 ? -17.197 -9.652 6.667 1.00 93.69 71 ASP A C 1
ATOM 579 O O . ASP A 1 71 ? -17.545 -10.351 7.613 1.00 93.69 71 ASP A O 1
ATOM 583 N N . LYS A 1 72 ? -15.914 -9.575 6.289 1.00 95.50 72 LYS A N 1
ATOM 584 C CA . LYS A 1 72 ? -14.813 -10.274 6.974 1.00 95.50 72 LYS A CA 1
ATOM 585 C C . LYS A 1 72 ? -14.024 -9.388 7.942 1.00 95.50 72 LYS A C 1
ATOM 587 O O . LYS A 1 72 ? -13.019 -9.860 8.488 1.00 95.50 72 LYS A O 1
ATOM 592 N N . ASN A 1 73 ? -14.425 -8.122 8.094 1.00 96.00 73 ASN A N 1
ATOM 593 C CA . ASN A 1 73 ? -13.672 -7.062 8.769 1.00 96.00 73 ASN A CA 1
ATOM 594 C C . ASN A 1 73 ? -12.182 -7.083 8.383 1.00 96.00 73 ASN A C 1
ATOM 596 O O . ASN A 1 73 ? -11.291 -7.133 9.232 1.00 96.00 73 ASN A O 1
ATOM 600 N N . ILE A 1 74 ? -11.909 -7.065 7.075 1.00 97.69 74 ILE A N 1
ATOM 601 C CA . ILE A 1 74 ? -10.555 -6.988 6.516 1.00 97.69 74 ILE A CA 1
ATOM 602 C C . ILE A 1 74 ? -10.435 -5.741 5.646 1.00 97.69 74 ILE A C 1
ATOM 604 O O . ILE A 1 74 ? -11.287 -5.463 4.803 1.00 97.69 74 ILE A O 1
ATOM 608 N N . ALA A 1 75 ? -9.334 -5.022 5.809 1.00 98.19 75 ALA A N 1
ATOM 609 C CA . ALA A 1 75 ? -8.920 -3.926 4.948 1.00 98.19 75 ALA A CA 1
ATOM 610 C C . ALA A 1 75 ? -7.459 -4.116 4.527 1.00 98.19 75 ALA A C 1
ATOM 612 O O . ALA A 1 75 ? -6.773 -5.025 4.996 1.00 98.19 75 ALA A O 1
ATOM 613 N N . GLY A 1 76 ? -6.985 -3.298 3.592 1.00 98.12 76 GLY A N 1
ATOM 614 C CA . GLY A 1 76 ? -5.633 -3.468 3.088 1.00 98.12 76 GLY A CA 1
ATOM 615 C C . GLY A 1 76 ? -5.296 -2.642 1.863 1.00 98.12 76 GLY A C 1
ATOM 616 O O . GLY A 1 76 ? -5.915 -1.615 1.572 1.00 98.12 76 GLY A O 1
ATOM 617 N N . GLY A 1 77 ? -4.305 -3.123 1.121 1.00 98.44 77 GLY A N 1
ATOM 618 C CA . GLY A 1 77 ? -3.959 -2.564 -0.173 1.00 98.44 77 GLY A CA 1
ATOM 619 C C . GLY A 1 77 ? -3.148 -3.513 -1.044 1.00 98.44 77 GLY A C 1
ATOM 620 O O . GLY A 1 77 ? -2.419 -4.363 -0.537 1.00 98.44 77 GLY A O 1
ATOM 621 N N . VAL A 1 78 ? -3.264 -3.322 -2.355 1.00 98.69 78 VAL A N 1
ATOM 622 C CA . VAL A 1 78 ? -2.353 -3.884 -3.357 1.00 98.69 78 VAL A CA 1
ATOM 623 C C . VAL A 1 78 ? -1.463 -2.759 -3.852 1.00 98.69 78 VAL A C 1
ATOM 625 O O . VAL A 1 78 ? -1.966 -1.693 -4.207 1.00 98.69 78 VAL A O 1
ATOM 628 N N . TYR A 1 79 ? -0.160 -2.995 -3.858 1.00 98.38 79 TYR A N 1
ATOM 629 C CA . TYR A 1 79 ? 0.861 -2.024 -4.219 1.00 98.38 79 TYR A CA 1
ATOM 630 C C . TYR A 1 79 ? 1.687 -2.588 -5.364 1.00 98.38 79 TYR A C 1
ATOM 632 O O . TYR A 1 79 ? 2.081 -3.750 -5.314 1.00 98.38 79 TYR A O 1
ATOM 640 N N . ILE A 1 80 ? 1.967 -1.764 -6.367 1.00 97.00 80 ILE A N 1
ATOM 641 C CA . ILE A 1 80 ? 2.887 -2.086 -7.455 1.00 97.00 80 ILE A CA 1
ATOM 642 C C . ILE A 1 80 ? 4.079 -1.145 -7.325 1.00 97.00 80 ILE A C 1
ATOM 644 O O . ILE A 1 80 ? 3.913 0.069 -7.431 1.00 97.00 80 ILE A O 1
ATOM 648 N N . PHE A 1 81 ? 5.261 -1.707 -7.094 1.00 96.56 81 PHE A N 1
ATOM 649 C CA . PHE A 1 81 ? 6.534 -0.997 -7.049 1.00 96.56 81 PHE A CA 1
ATOM 650 C C . PHE A 1 81 ? 7.375 -1.292 -8.290 1.00 96.56 81 PHE A C 1
ATOM 652 O O . PHE A 1 81 ? 7.254 -2.348 -8.913 1.00 96.56 81 PHE A O 1
ATOM 659 N N . ASP A 1 82 ? 8.262 -0.358 -8.615 1.00 93.44 82 ASP A N 1
ATOM 660 C CA . ASP A 1 82 ? 9.247 -0.473 -9.692 1.00 93.44 82 ASP A CA 1
ATOM 661 C C . ASP A 1 82 ? 10.368 -1.490 -9.408 1.00 93.44 82 ASP A C 1
ATOM 663 O O . ASP A 1 82 ? 11.031 -1.944 -10.341 1.00 93.44 82 ASP A O 1
ATOM 667 N N . ASN A 1 83 ? 10.600 -1.826 -8.135 1.00 92.69 83 ASN A N 1
ATOM 668 C CA . ASN A 1 83 ? 11.536 -2.853 -7.691 1.00 92.69 83 ASN A CA 1
ATOM 669 C C . ASN A 1 83 ? 11.253 -3.317 -6.248 1.00 92.69 83 ASN A C 1
ATOM 671 O O . ASN A 1 83 ? 10.537 -2.674 -5.476 1.00 92.69 83 ASN A O 1
ATOM 675 N N . SER A 1 84 ? 11.880 -4.430 -5.856 1.00 95.38 84 SER A N 1
ATOM 676 C CA . SER A 1 84 ? 11.738 -4.994 -4.511 1.00 95.38 84 SER A CA 1
ATOM 677 C C . SER A 1 84 ? 12.346 -4.119 -3.414 1.00 95.38 84 SER A C 1
ATOM 679 O O . SER A 1 84 ? 11.784 -4.047 -2.326 1.00 95.38 84 SER A O 1
ATOM 681 N N . LYS A 1 85 ? 13.469 -3.435 -3.660 1.00 95.88 85 LYS A N 1
ATOM 682 C CA . LYS A 1 85 ? 14.147 -2.612 -2.645 1.00 95.88 85 LYS A CA 1
ATOM 683 C C . LYS A 1 85 ? 13.231 -1.498 -2.132 1.00 95.88 85 LYS A C 1
ATOM 685 O O . LYS A 1 85 ? 13.090 -1.347 -0.923 1.00 95.88 85 LYS A O 1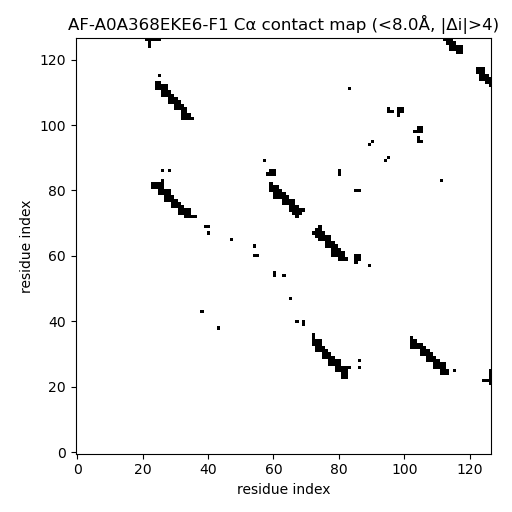
ATOM 690 N N . ASN A 1 86 ? 12.580 -0.768 -3.034 1.00 96.81 86 ASN A N 1
ATOM 691 C CA . ASN A 1 86 ? 11.647 0.302 -2.685 1.00 96.81 86 ASN A CA 1
ATOM 692 C C . ASN A 1 86 ? 10.440 -0.228 -1.896 1.00 96.81 86 ASN A C 1
ATOM 694 O O . ASN A 1 86 ? 10.043 0.382 -0.906 1.00 96.81 86 ASN A O 1
ATOM 698 N N . ALA A 1 87 ? 9.918 -1.403 -2.262 1.00 97.44 87 ALA A N 1
ATOM 699 C CA . ALA A 1 87 ? 8.840 -2.051 -1.520 1.00 97.44 87 ALA A CA 1
ATOM 700 C C . ALA A 1 87 ? 9.238 -2.400 -0.073 1.00 97.44 87 ALA A C 1
ATOM 702 O O . ALA A 1 87 ? 8.497 -2.087 0.857 1.00 97.44 87 ALA A O 1
ATOM 703 N N . HIS A 1 88 ? 10.413 -3.006 0.134 1.00 97.75 88 HIS A N 1
ATOM 704 C CA . HIS A 1 88 ? 10.885 -3.364 1.478 1.00 97.75 88 HIS A CA 1
ATOM 705 C C . HIS A 1 88 ? 11.223 -2.132 2.327 1.00 97.75 88 HIS A C 1
ATOM 707 O O . HIS A 1 88 ? 10.960 -2.135 3.524 1.00 97.75 88 HIS A O 1
ATOM 713 N N . LEU A 1 89 ? 11.768 -1.071 1.720 1.00 97.75 89 LEU A N 1
ATOM 714 C CA . LEU A 1 89 ? 11.993 0.200 2.418 1.00 97.75 89 LEU A CA 1
ATOM 715 C C . LEU A 1 89 ? 10.677 0.861 2.839 1.00 97.75 89 LEU A C 1
ATOM 717 O O . LEU A 1 89 ? 10.620 1.489 3.891 1.00 97.75 89 LEU A O 1
ATOM 721 N N . TRP A 1 90 ? 9.622 0.728 2.032 1.00 98.00 90 TRP A N 1
ATOM 722 C CA . TRP A 1 90 ? 8.316 1.287 2.366 1.00 98.00 90 TRP A CA 1
ATOM 723 C C . TRP A 1 90 ? 7.613 0.540 3.502 1.00 98.00 90 TRP A C 1
ATOM 725 O O . TRP A 1 90 ? 6.949 1.171 4.326 1.00 98.00 90 TRP A O 1
ATOM 735 N N . PHE A 1 91 ? 7.743 -0.788 3.533 1.00 98.06 91 PHE A N 1
ATOM 736 C CA . PHE A 1 91 ? 7.179 -1.672 4.557 1.00 98.06 91 PHE A CA 1
ATOM 737 C C . PHE A 1 91 ? 8.227 -2.086 5.596 1.00 98.06 91 PHE A C 1
ATOM 739 O O . PHE A 1 91 ? 8.358 -3.258 5.946 1.00 98.06 91 PHE A O 1
ATOM 746 N N . ASP A 1 92 ? 8.970 -1.102 6.093 1.00 97.69 92 ASP A N 1
ATOM 747 C CA . ASP A 1 92 ? 9.895 -1.271 7.205 1.00 97.69 92 ASP A CA 1
ATOM 748 C C . ASP A 1 92 ? 9.155 -1.459 8.545 1.00 97.69 9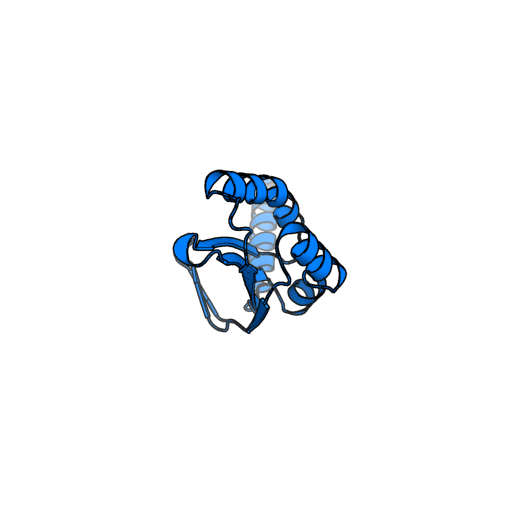2 ASP A C 1
ATOM 750 O O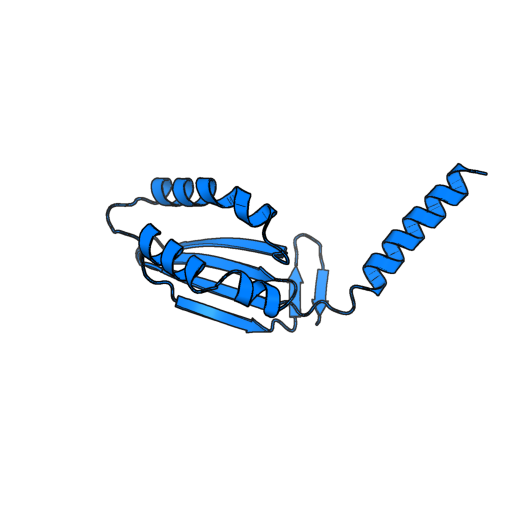 . ASP A 1 92 ? 7.930 -1.360 8.648 1.00 97.69 92 ASP A O 1
ATOM 754 N N . GLN A 1 93 ? 9.910 -1.689 9.620 1.00 97.94 93 GLN A N 1
ATOM 755 C CA . GLN A 1 93 ? 9.331 -1.874 10.954 1.00 97.94 93 GLN A CA 1
ATOM 756 C C . GLN A 1 93 ? 8.504 -0.665 11.418 1.00 97.94 93 GLN A C 1
ATOM 758 O O . GLN A 1 93 ? 7.487 -0.846 12.091 1.00 97.94 93 GLN A O 1
ATOM 763 N N . SER A 1 94 ? 8.903 0.560 11.047 1.00 97.75 94 SER A N 1
ATOM 764 C CA . SER A 1 94 ? 8.166 1.770 11.420 1.00 97.75 94 SER A CA 1
ATOM 765 C C . SER A 1 94 ? 6.795 1.824 10.739 1.00 97.75 94 SER A C 1
ATOM 767 O O . SER A 1 94 ? 5.789 2.107 11.395 1.00 97.75 94 SER A O 1
ATOM 769 N N . ARG A 1 95 ? 6.716 1.443 9.457 1.00 96.94 95 ARG A N 1
ATOM 770 C CA . ARG A 1 95 ? 5.463 1.301 8.716 1.00 96.94 95 ARG A CA 1
ATOM 771 C C . ARG A 1 95 ? 4.572 0.217 9.296 1.00 96.94 95 ARG A C 1
ATOM 773 O O . ARG A 1 95 ? 3.367 0.447 9.409 1.00 96.94 95 ARG A O 1
ATOM 780 N N . ILE A 1 96 ? 5.135 -0.946 9.634 1.00 98.25 96 ILE A N 1
ATOM 781 C CA . ILE A 1 96 ? 4.369 -2.045 10.235 1.00 98.25 96 ILE A CA 1
ATOM 782 C C . ILE A 1 96 ? 3.759 -1.581 11.556 1.00 98.25 96 ILE A C 1
ATOM 784 O O . ILE A 1 96 ? 2.548 -1.677 11.721 1.00 98.25 96 ILE A O 1
ATOM 788 N N . LYS A 1 97 ? 4.555 -0.965 12.438 1.00 98.44 97 LYS A N 1
ATOM 789 C CA . LYS A 1 97 ? 4.065 -0.406 13.704 1.00 98.44 97 LYS A CA 1
ATOM 790 C C . LYS A 1 97 ? 2.954 0.627 13.493 1.00 98.44 97 LYS A C 1
ATOM 792 O O . LYS A 1 97 ? 1.915 0.545 14.141 1.00 98.44 97 LYS A O 1
ATOM 797 N N . TRP A 1 98 ? 3.134 1.549 12.548 1.00 97.31 98 TRP A N 1
ATOM 798 C CA . TRP A 1 98 ? 2.126 2.560 12.223 1.00 97.31 98 TRP A CA 1
ATOM 799 C C . TRP A 1 98 ? 0.802 1.948 11.725 1.00 97.31 98 TRP A C 1
ATOM 801 O O . TRP A 1 98 ? -0.275 2.431 12.074 1.00 97.31 98 TRP A O 1
ATOM 811 N N . LEU A 1 99 ? 0.855 0.872 10.927 1.00 96.94 99 LEU A N 1
ATOM 812 C CA . LEU A 1 99 ? -0.342 0.130 10.509 1.00 96.94 99 LEU A CA 1
ATOM 813 C C . LEU A 1 99 ? -1.002 -0.588 11.691 1.00 96.94 99 LEU A C 1
ATOM 815 O O . LEU A 1 99 ? -2.227 -0.528 11.813 1.00 96.94 99 LEU A O 1
ATOM 819 N N . THR A 1 100 ? -0.199 -1.200 12.566 1.00 97.19 100 THR A N 1
ATOM 820 C CA . THR A 1 100 ? -0.666 -1.879 13.779 1.00 97.19 100 THR A CA 1
ATOM 821 C C . THR A 1 100 ? -1.433 -0.939 14.697 1.00 97.19 100 THR A C 1
ATOM 823 O O . THR A 1 100 ? -2.541 -1.264 15.108 1.00 97.19 100 THR A O 1
ATOM 826 N N . GLU A 1 101 ? -0.887 0.246 14.970 1.00 95.94 101 GLU A N 1
ATOM 827 C CA . GLU A 1 101 ? -1.525 1.259 15.821 1.00 95.94 101 GLU A CA 1
ATOM 828 C C . GLU A 1 101 ? -2.807 1.825 15.200 1.00 95.94 101 GLU A C 1
ATOM 830 O O . GLU A 1 101 ? -3.747 2.180 15.910 1.00 95.94 101 GLU A O 1
ATOM 835 N N . ARG A 1 102 ? -2.860 1.924 13.867 1.00 93.19 102 ARG A N 1
ATOM 836 C CA . 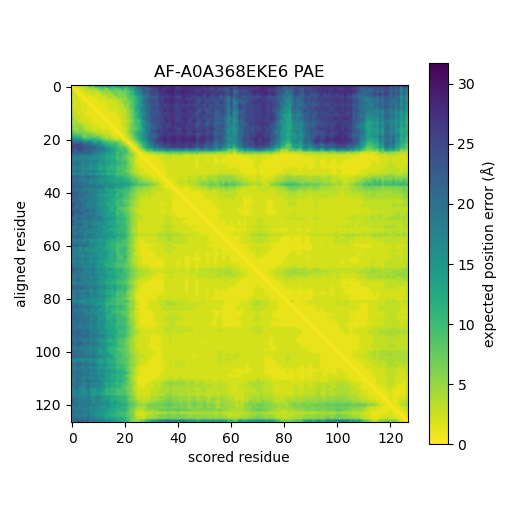ARG A 1 102 ? -4.019 2.484 13.164 1.00 93.19 102 ARG A CA 1
ATOM 837 C C . ARG A 1 102 ? -5.163 1.481 13.000 1.00 93.19 102 ARG A C 1
ATOM 839 O O . ARG A 1 102 ? -6.315 1.914 12.927 1.00 93.19 102 ARG A O 1
ATOM 846 N N . TYR A 1 103 ? -4.851 0.190 12.885 1.00 94.69 103 TYR A N 1
ATOM 847 C CA . TYR A 1 103 ? -5.820 -0.876 12.633 1.00 94.69 103 TYR A CA 1
ATOM 848 C C . TYR A 1 103 ? -5.493 -2.143 13.440 1.00 94.69 103 TYR A C 1
ATOM 850 O O . TYR A 1 103 ? -6.064 -2.362 14.503 1.00 94.69 103 TYR A O 1
ATOM 858 N N . SER A 1 104 ? -4.597 -2.981 12.920 1.00 97.31 104 SER A N 1
ATOM 859 C CA . SER A 1 104 ? -4.100 -4.213 13.531 1.00 97.31 104 SER A CA 1
ATOM 860 C C . SER A 1 104 ? -2.770 -4.574 12.882 1.00 97.31 104 SER A C 1
ATOM 862 O O . SER A 1 104 ? -2.431 -4.030 11.826 1.00 97.31 104 SER A O 1
ATOM 864 N N . GLU A 1 105 ? -2.043 -5.529 13.462 1.00 97.94 105 GLU A N 1
ATOM 865 C CA . GLU A 1 105 ? -0.838 -6.054 12.824 1.00 97.94 105 GLU A CA 1
ATOM 866 C C . GLU A 1 105 ? -1.161 -6.552 11.401 1.00 97.94 105 GLU A C 1
ATOM 868 O O . GLU A 1 105 ? -2.123 -7.314 11.228 1.00 97.94 105 GLU A O 1
ATOM 873 N N . PRO A 1 106 ? -0.445 -6.063 10.369 1.00 98.38 106 PRO A N 1
ATOM 874 C CA . PRO A 1 106 ? -0.726 -6.419 8.990 1.00 98.38 106 PRO A CA 1
ATOM 875 C C . PRO A 1 106 ? -0.009 -7.705 8.563 1.00 98.38 106 PRO A C 1
ATOM 877 O O . PRO A 1 106 ? 1.174 -7.904 8.820 1.00 98.38 106 PRO A O 1
ATOM 880 N N . GLU A 1 107 ? -0.700 -8.525 7.780 1.00 98.62 107 GLU A N 1
ATOM 881 C CA . GLU A 1 107 ? -0.093 -9.556 6.943 1.00 98.62 107 GLU A CA 1
ATOM 882 C C . GLU A 1 107 ? 0.429 -8.895 5.659 1.00 98.62 107 GLU A C 1
ATOM 884 O O . GLU A 1 107 ? -0.347 -8.280 4.916 1.00 98.62 107 GLU A O 1
ATOM 889 N N . VAL A 1 108 ? 1.732 -9.019 5.391 1.00 98.69 108 VAL A N 1
ATOM 890 C CA . VAL A 1 108 ? 2.385 -8.453 4.202 1.00 98.69 108 VAL A CA 1
ATOM 891 C C . VAL A 1 108 ? 2.984 -9.572 3.357 1.00 98.69 108 VAL A C 1
ATOM 893 O O . VAL A 1 108 ? 3.813 -10.345 3.830 1.00 98.69 108 VAL A O 1
ATOM 896 N N . SER A 1 109 ? 2.574 -9.656 2.094 1.00 98.62 109 SER A N 1
ATOM 897 C CA . SER A 1 109 ? 3.064 -10.643 1.129 1.00 98.62 109 SER A CA 1
ATOM 898 C C . SER A 1 109 ? 3.705 -9.954 -0.069 1.00 98.62 109 SER A C 1
ATOM 900 O O . SER A 1 109 ? 3.166 -8.972 -0.580 1.00 98.62 109 SER A O 1
ATOM 902 N N . TYR A 1 110 ? 4.828 -10.494 -0.537 1.00 98.19 110 TYR A N 1
ATOM 903 C CA . TYR A 1 110 ? 5.658 -9.905 -1.585 1.00 98.19 110 TYR A CA 1
ATOM 904 C C . TYR A 1 110 ? 5.786 -10.847 -2.779 1.00 98.19 110 TYR A C 1
ATOM 906 O O . TYR A 1 110 ? 6.046 -12.036 -2.606 1.00 98.19 110 TYR A O 1
ATOM 914 N N . PHE A 1 111 ? 5.651 -10.307 -3.988 1.00 97.69 111 PHE A N 1
ATOM 915 C CA . PHE A 1 111 ? 5.663 -11.088 -5.219 1.00 97.69 111 PHE A CA 1
ATOM 916 C C . PHE A 1 111 ? 6.462 -10.385 -6.310 1.00 97.69 111 PHE A C 1
ATOM 918 O O . PHE A 1 111 ? 6.283 -9.196 -6.573 1.00 97.69 111 PHE A O 1
ATOM 925 N N . TYR A 1 112 ? 7.295 -11.152 -7.006 1.00 94.94 112 TYR A N 1
ATOM 926 C CA . TYR A 1 112 ? 7.760 -10.760 -8.328 1.00 94.94 112 TYR A CA 1
ATOM 927 C C . TYR A 1 112 ? 6.619 -10.935 -9.332 1.00 94.94 112 TYR A C 1
ATOM 929 O O . TYR A 1 112 ? 5.980 -11.987 -9.351 1.00 94.94 112 TYR A O 1
ATOM 937 N N . SER A 1 113 ? 6.370 -9.921 -10.159 1.00 93.25 113 SER A N 1
ATOM 938 C CA . SER A 1 113 ? 5.310 -9.950 -11.165 1.00 93.25 113 SER A CA 1
ATOM 939 C C . SER A 1 113 ? 5.919 -9.978 -12.568 1.00 93.25 113 SER A C 1
ATOM 941 O O . SER A 1 113 ? 6.179 -8.911 -13.120 1.00 93.25 113 SER A O 1
ATOM 943 N N . PRO A 1 114 ? 6.131 -11.169 -13.164 1.00 91.56 114 PRO A N 1
ATOM 944 C CA . PRO A 1 114 ? 6.788 -11.300 -14.467 1.00 91.56 114 PRO A CA 1
ATOM 945 C C . PRO A 1 114 ? 5.971 -10.713 -15.627 1.00 91.56 114 PRO A C 1
ATOM 947 O O . PRO A 1 114 ? 6.525 -10.393 -16.676 1.00 91.56 114 PRO A O 1
ATOM 950 N N . VAL A 1 115 ? 4.648 -10.608 -15.459 1.00 91.62 115 VAL A N 1
ATOM 951 C CA . VAL A 1 115 ? 3.721 -10.095 -16.469 1.00 91.62 115 VAL A CA 1
ATOM 952 C C . VAL A 1 115 ? 2.662 -9.235 -15.784 1.00 91.62 115 VAL A C 1
ATOM 954 O O . VAL A 1 115 ? 2.031 -9.675 -14.827 1.00 91.62 115 VAL A O 1
ATOM 957 N N . GLU A 1 116 ? 2.437 -8.025 -16.287 1.00 91.75 116 GLU A N 1
ATOM 958 C CA . GLU A 1 116 ? 1.302 -7.174 -15.926 1.00 91.75 116 GLU A CA 1
ATOM 959 C C . GLU A 1 116 ? 0.460 -6.894 -17.168 1.00 91.75 116 GLU A C 1
ATOM 961 O O . GLU A 1 116 ? 0.977 -6.500 -18.213 1.00 91.75 116 GLU A O 1
ATOM 966 N N . VAL A 1 117 ? -0.855 -7.038 -17.029 1.00 93.62 117 VAL A N 1
ATOM 967 C CA . VAL A 1 117 ? -1.828 -6.585 -18.023 1.00 93.62 117 VAL A CA 1
ATOM 968 C C . VAL A 1 117 ? -2.448 -5.286 -17.518 1.00 93.62 117 VAL A C 1
ATOM 970 O O . VAL A 1 117 ? -3.152 -5.277 -16.508 1.00 93.62 117 VAL A O 1
ATOM 973 N N . ASN A 1 118 ? -2.191 -4.182 -18.215 1.00 90.19 118 ASN A N 1
ATOM 974 C CA . ASN A 1 118 ? -2.711 -2.863 -17.882 1.00 90.19 118 ASN A CA 1
ATOM 975 C C . ASN A 1 118 ? -3.656 -2.353 -18.981 1.00 90.19 118 ASN A C 1
ATOM 977 O O . ASN A 1 118 ? -3.245 -1.691 -19.938 1.00 90.19 118 ASN A O 1
ATOM 981 N N . ASN A 1 119 ? -4.948 -2.629 -18.801 1.00 93.62 119 ASN A N 1
ATOM 982 C CA . ASN A 1 119 ? -5.990 -2.233 -19.748 1.00 93.62 119 ASN A CA 1
ATOM 983 C C . ASN A 1 119 ? -6.272 -0.722 -19.763 1.00 93.62 119 ASN A C 1
ATOM 985 O O . ASN A 1 119 ? -6.803 -0.249 -20.762 1.00 93.62 119 ASN A O 1
ATOM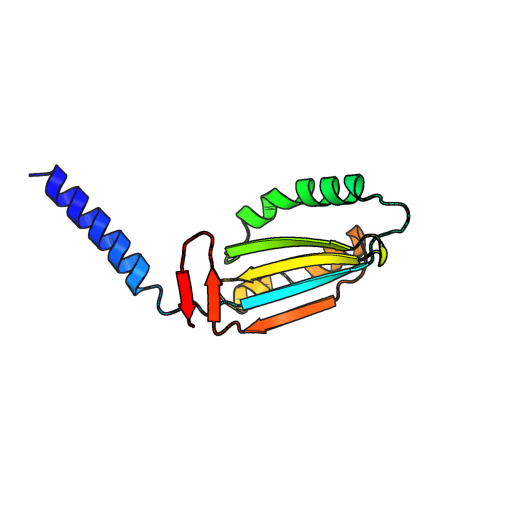 989 N N . SER A 1 120 ? -5.904 0.051 -18.725 1.00 90.38 120 SER A N 1
ATOM 990 C CA . SER A 1 120 ? -6.081 1.518 -18.771 1.00 90.38 120 SER A CA 1
ATOM 991 C C . SER A 1 120 ? -5.232 2.157 -19.867 1.00 90.38 120 SER A C 1
ATOM 993 O O . SER A 1 120 ? -5.615 3.177 -20.432 1.00 90.38 120 SER A O 1
ATOM 995 N N . ASP A 1 121 ? -4.106 1.514 -20.186 1.00 87.12 121 ASP A N 1
ATOM 996 C CA . ASP A 1 121 ? -3.123 1.998 -21.151 1.00 87.12 121 ASP A CA 1
ATOM 997 C C . ASP A 1 121 ? -3.024 1.076 -22.378 1.00 87.12 121 ASP A C 1
ATOM 999 O O . ASP A 1 121 ? -2.159 1.290 -23.228 1.00 87.12 121 ASP A O 1
ATOM 1003 N N . ASN A 1 122 ? -3.873 0.039 -22.451 1.00 91.31 122 ASN A N 1
ATOM 1004 C CA . ASN A 1 122 ? -3.837 -1.037 -23.444 1.00 91.31 122 ASN A CA 1
ATOM 1005 C C . ASN A 1 122 ? -2.431 -1.656 -23.618 1.00 91.31 122 ASN A C 1
ATOM 1007 O O . ASN A 1 122 ? -1.924 -1.788 -24.734 1.00 91.31 122 ASN A O 1
ATOM 1011 N N . LYS A 1 123 ? -1.765 -1.980 -22.501 1.00 88.75 123 LYS A N 1
ATOM 1012 C CA . LYS A 1 123 ? -0.383 -2.488 -22.473 1.00 88.75 123 LYS A CA 1
ATOM 1013 C C . LYS A 1 123 ? -0.262 -3.801 -21.720 1.00 88.75 123 LYS A C 1
ATOM 1015 O O . LYS A 1 123 ? -0.934 -4.023 -20.717 1.00 88.75 123 LYS A O 1
ATOM 1020 N N . ILE A 1 124 ? 0.686 -4.613 -22.171 1.00 89.19 124 ILE A N 1
ATOM 1021 C CA . ILE A 1 124 ? 1.220 -5.747 -21.423 1.00 89.19 124 ILE A CA 1
ATOM 1022 C C . ILE A 1 124 ? 2.676 -5.414 -21.102 1.00 89.19 124 ILE A C 1
ATOM 1024 O O . ILE A 1 124 ? 3.461 -5.156 -22.015 1.00 89.19 124 ILE A O 1
ATOM 1028 N N . ASN A 1 125 ? 3.025 -5.383 -19.818 1.00 84.69 125 ASN A N 1
ATOM 1029 C CA . ASN A 1 125 ? 4.401 -5.226 -19.362 1.00 84.69 125 ASN A CA 1
ATOM 1030 C C . ASN A 1 125 ? 4.959 -6.608 -19.027 1.00 84.69 125 ASN A C 1
ATOM 1032 O O . ASN A 1 125 ? 4.329 -7.371 -18.299 1.00 84.69 125 ASN A O 1
ATOM 1036 N N . ILE A 1 126 ? 6.135 -6.922 -19.561 1.00 85.12 126 ILE A N 1
ATOM 1037 C CA . ILE A 1 126 ? 6.848 -8.179 -19.323 1.00 85.12 126 ILE A CA 1
ATOM 1038 C C . ILE A 1 126 ? 8.212 -7.803 -18.749 1.00 85.12 126 ILE A C 1
ATOM 1040 O O . ILE A 1 126 ? 8.882 -6.931 -19.310 1.00 85.12 126 ILE A O 1
ATOM 1044 N N . SER A 1 127 ? 8.589 -8.414 -17.625 1.00 71.00 127 SER A N 1
ATOM 1045 C CA . SER A 1 127 ? 9.811 -8.087 -16.875 1.00 71.00 127 SER A CA 1
ATOM 1046 C C . SER A 1 127 ? 10.803 -9.233 -16.764 1.00 71.00 127 SER A C 1
ATOM 1048 O O . SER A 1 127 ? 10.348 -10.346 -16.406 1.00 71.00 127 SER A O 1
#

Foldseek 3Di:
DVVVVVVVVVVVVVVVVVVVPPQQFKKKKWKKFAADLPDDPVNVVVVCVVCVVVLVVQPQWPDKDWDDDNVRRMITIMTIGSDDVSVDVCPDPVVQVVCCVVGRRMDMDMDGDQWDCDVVVRDIGGD

Sequence (127 aa):
MILKIYLIKLVLAYLVKNLLRGGSKLFVVIVKFKIPDDLNSNDIKKKFQETAPMYQETTGLIRKNYLLNKDKNIAGGVYIFDNSKNAHLWFDQSRIKWLTERYSEPEVSYFYSPVEVNNSDNKINIS

Solvent-accessible surface area (backbone atoms only — not comparable to full-atom values): 7098 Å² total; per-residue (Å²): 116,69,69,62,54,53,51,52,52,52,52,48,53,51,50,51,57,54,62,71,50,57,51,58,46,32,19,37,37,42,37,40,25,49,46,62,87,89,58,50,74,67,57,49,50,49,60,47,60,75,53,50,67,62,54,79,73,38,70,52,52,76,47,76,46,81,41,79,40,73,93,75,35,34,34,39,32,44,36,36,18,54,32,62,67,46,47,51,66,62,64,30,72,68,44,47,50,54,43,27,77,74,53,27,72,60,52,77,47,81,40,83,40,55,65,44,81,40,76,94,75,75,43,74,50,60,70